Protein AF-A9HXR4-F1 (afdb_monomer)

Sequence (46 aa):
MKKRFTEEQIIGVLKEAEAGAKAAELCRKHGISEATYYTGRRSTAA

Foldseek 3Di:
DPPDDDLVLLVVLLVVVVVPDDSVVSCVVSVHDVVSNVVSVVVVPD

Organism: Bordetella petrii (strain ATCC BAA-461 / DSM 12804 / CCUG 43448 / CIP 107267 / Se-1111R) (NCBI:txid340100)

Secondary structure (DSSP, 8-state):
---PPPHHHHHHHHHHHHTT--HHHHHHHHT--HHHHHHHHHHTT-

Nearest PDB structures (foldseek):
  8b4h-assembly1_A  TM=6.757E-01  e=9.958E-01  Geobacillus stearothermophilus
  3tgn-assembly1_A  TM=5.682E-01  e=8.732E-01  Streptococcus pneumoniae D39
  3tgn-assembly1_B  TM=5.613E-01  e=1.477E+00  Streptococcus pneumoniae D39
  5yi2-assembly2_E  TM=5.516E-01  e=1.578E+00  Lactococcus lactis subsp. lactis Il1403
  5yhx-assembly1_B  TM=5.591E-01  e=3.960E+00  Lactococcus lactis subsp. lactis Il1403

Mean predicted aligned error: 5.72 Å

Structure (mmCIF, N/CA/C/O backbone):
data_AF-A9HXR4-F1
#
_entry.id   AF-A9HXR4-F1
#
loop_
_atom_site.group_PDB
_atom_site.id
_atom_site.type_symbol
_atom_site.label_atom_id
_atom_site.label_alt_id
_atom_site.label_comp_id
_atom_site.label_asym_id
_atom_site.label_entity_id
_atom_site.label_seq_id
_atom_site.pdbx_PDB_ins_code
_atom_site.Cartn_x
_atom_site.Cartn_y
_atom_site.Cartn_z
_atom_site.occupancy
_atom_site.B_iso_or_equiv
_atom_site.auth_seq_id
_atom_site.auth_comp_id
_atom_site.auth_asym_id
_atom_site.auth_atom_id
_atom_site.pdbx_PDB_model_num
ATOM 1 N N . MET A 1 1 ? -14.235 15.384 3.757 1.00 41.56 1 MET A N 1
ATOM 2 C CA . MET A 1 1 ? -12.987 14.844 4.347 1.00 41.56 1 MET A CA 1
ATOM 3 C C . MET A 1 1 ? -12.172 14.122 3.278 1.00 41.56 1 MET A C 1
ATOM 5 O O . MET A 1 1 ? -12.703 13.205 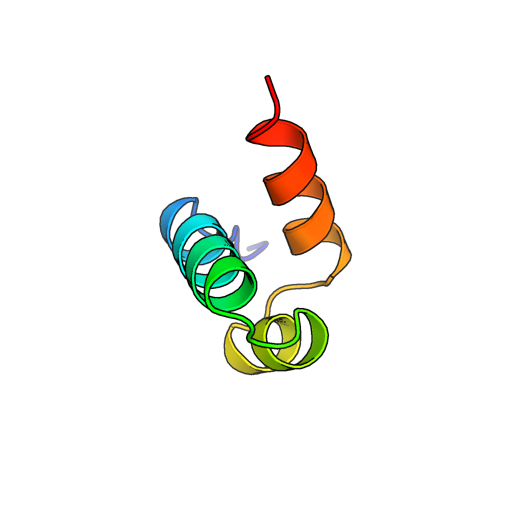2.666 1.00 41.56 1 MET A O 1
ATOM 9 N N . LYS A 1 2 ? -10.899 14.483 3.054 1.00 52.66 2 LYS A N 1
ATOM 10 C CA . LYS A 1 2 ? -9.958 13.586 2.354 1.00 52.66 2 LYS A CA 1
ATOM 11 C C . LYS A 1 2 ? -9.741 12.376 3.268 1.00 52.66 2 LYS A C 1
ATOM 13 O O . LYS A 1 2 ? -9.210 12.560 4.360 1.00 52.66 2 LYS A O 1
ATOM 18 N N . LYS A 1 3 ? -10.188 11.178 2.870 1.00 59.38 3 LYS A N 1
ATOM 19 C CA 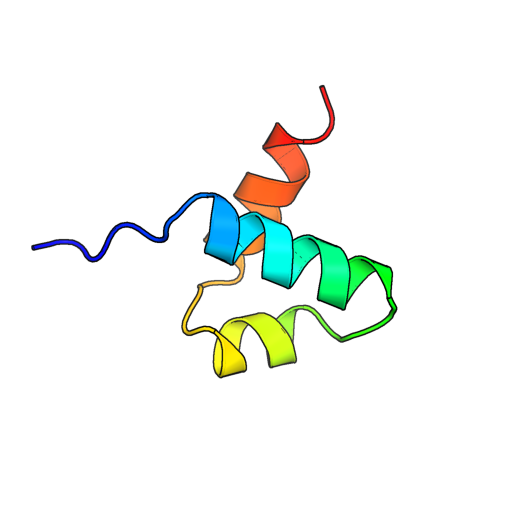. LYS A 1 3 ? -9.800 9.926 3.541 1.00 59.38 3 LYS A CA 1
ATOM 20 C C . LYS A 1 3 ? -8.273 9.854 3.475 1.00 59.38 3 LYS A C 1
ATOM 22 O O . LYS A 1 3 ? -7.718 9.643 2.402 1.00 59.38 3 LYS A O 1
ATOM 27 N N . ARG A 1 4 ? -7.593 10.153 4.583 1.00 68.88 4 ARG A N 1
ATOM 28 C CA . ARG A 1 4 ? -6.153 9.921 4.695 1.00 68.88 4 ARG A CA 1
ATOM 29 C C . ARG A 1 4 ? -5.994 8.424 4.924 1.00 68.88 4 ARG A C 1
ATOM 31 O O . ARG A 1 4 ? -6.598 7.895 5.852 1.00 68.88 4 ARG A O 1
ATOM 38 N N . PHE A 1 5 ? -5.255 7.756 4.049 1.00 72.81 5 PHE A N 1
ATOM 39 C CA . PHE A 1 5 ? -4.845 6.377 4.289 1.00 72.81 5 PHE A CA 1
ATOM 40 C C . PHE A 1 5 ? -3.970 6.348 5.539 1.00 72.81 5 PHE A C 1
ATOM 42 O O . PHE A 1 5 ? -3.150 7.251 5.732 1.00 72.81 5 PHE A O 1
ATOM 49 N N . THR A 1 6 ? -4.187 5.365 6.408 1.00 80.12 6 THR A N 1
ATOM 50 C CA . THR A 1 6 ? -3.351 5.196 7.597 1.00 80.12 6 THR A CA 1
ATOM 51 C C . THR A 1 6 ? -2.012 4.588 7.199 1.00 80.12 6 THR A C 1
ATOM 53 O O . THR A 1 6 ? -1.912 3.862 6.208 1.00 80.12 6 THR A O 1
ATOM 56 N N . GLU A 1 7 ? -0.970 4.880 7.970 1.00 76.56 7 GLU A N 1
ATOM 57 C CA . GLU A 1 7 ? 0.365 4.325 7.738 1.00 76.56 7 GLU A CA 1
ATOM 58 C C . GLU A 1 7 ? 0.353 2.788 7.788 1.00 76.56 7 GLU A C 1
ATOM 60 O O . GLU A 1 7 ? 0.937 2.141 6.926 1.00 76.56 7 GLU A O 1
ATOM 65 N N . GLU A 1 8 ? -0.439 2.196 8.688 1.00 82.06 8 GLU A N 1
ATOM 66 C CA . GLU A 1 8 ? -0.679 0.747 8.745 1.00 82.06 8 GLU A CA 1
ATOM 67 C C . GLU A 1 8 ? -1.255 0.170 7.446 1.00 82.06 8 GLU A C 1
ATOM 69 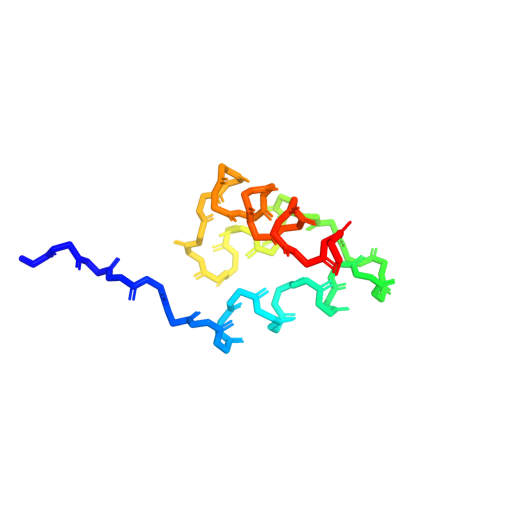O O . GLU A 1 8 ? -0.837 -0.908 7.022 1.00 82.06 8 GLU A O 1
ATOM 74 N N . GLN A 1 9 ? -2.173 0.877 6.775 1.00 83.12 9 GLN A N 1
ATOM 75 C CA . GLN A 1 9 ? -2.689 0.423 5.480 1.00 83.12 9 GLN A CA 1
ATOM 76 C C . GLN A 1 9 ? -1.605 0.444 4.399 1.00 83.12 9 GLN A C 1
ATOM 78 O O . GLN A 1 9 ? -1.552 -0.465 3.573 1.00 83.12 9 GLN A O 1
ATOM 83 N N . ILE A 1 10 ? -0.727 1.450 4.413 1.00 82.69 10 ILE A N 1
ATOM 84 C CA . ILE A 1 10 ? 0.388 1.546 3.463 1.00 82.69 10 ILE A CA 1
ATOM 85 C C . ILE A 1 10 ? 1.424 0.448 3.749 1.00 82.69 10 ILE A C 1
ATOM 87 O O . ILE A 1 10 ? 1.867 -0.223 2.819 1.00 82.69 10 ILE A O 1
ATOM 91 N N . ILE A 1 11 ? 1.760 0.201 5.019 1.00 83.75 11 ILE 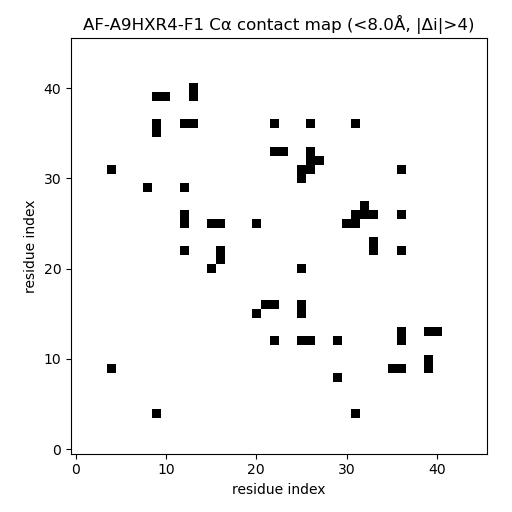A N 1
ATOM 92 C CA . ILE A 1 11 ? 2.696 -0.855 5.434 1.00 83.75 11 ILE A CA 1
ATOM 93 C C . ILE A 1 11 ? 2.156 -2.247 5.082 1.00 83.75 11 ILE A C 1
ATOM 95 O O . ILE A 1 11 ? 2.913 -3.080 4.584 1.00 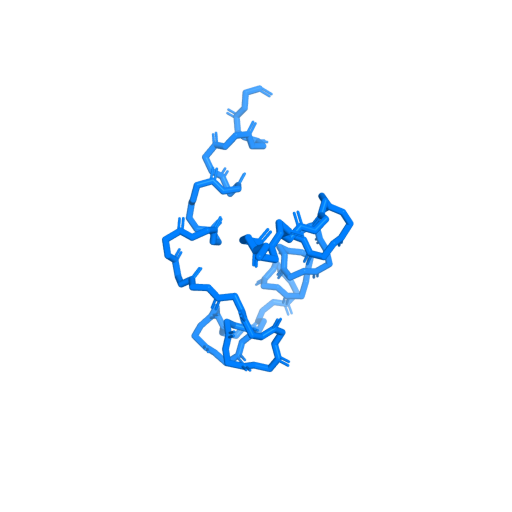83.75 11 ILE A O 1
ATOM 99 N N . GLY A 1 12 ? 0.862 -2.511 5.297 1.00 86.94 12 GLY A N 1
ATOM 100 C CA . GLY A 1 12 ? 0.238 -3.788 4.932 1.00 86.94 12 GLY A CA 1
ATOM 101 C C . GLY A 1 12 ? 0.359 -4.082 3.435 1.00 86.94 12 GLY A C 1
ATOM 102 O O . GLY A 1 12 ? 0.797 -5.160 3.041 1.00 86.94 12 GLY A O 1
ATOM 103 N N . VAL A 1 13 ? 0.092 -3.072 2.607 1.00 86.81 13 VAL A N 1
ATOM 104 C CA . VAL A 1 13 ? 0.225 -3.159 1.147 1.00 86.81 13 VAL A CA 1
ATOM 105 C C . VAL A 1 13 ? 1.683 -3.350 0.728 1.00 86.81 13 VAL A C 1
ATOM 107 O O . VAL A 1 13 ? 1.961 -4.144 -0.168 1.00 86.81 13 VAL A O 1
ATOM 110 N N . LEU A 1 14 ? 2.631 -2.640 1.347 1.00 84.81 14 LEU A N 1
ATOM 111 C CA . LEU A 1 14 ? 4.057 -2.811 1.054 1.00 84.81 14 LEU A CA 1
ATOM 112 C C . LEU A 1 14 ? 4.526 -4.233 1.388 1.00 84.81 14 LEU A C 1
ATOM 114 O O . LEU A 1 14 ? 5.200 -4.841 0.561 1.00 84.81 14 LEU A O 1
ATOM 118 N N . LYS A 1 15 ? 4.099 -4.791 2.528 1.00 87.19 15 LYS A N 1
ATOM 119 C CA . LYS A 1 15 ? 4.392 -6.178 2.920 1.00 87.19 15 LYS A CA 1
ATOM 120 C C . LYS A 1 15 ? 3.784 -7.204 1.967 1.00 87.19 15 LYS A C 1
ATOM 122 O O . LYS A 1 15 ? 4.475 -8.134 1.564 1.00 87.19 15 LYS A O 1
ATOM 127 N N . GLU A 1 16 ? 2.519 -7.039 1.577 1.00 87.62 16 GLU A N 1
ATOM 128 C CA . GLU A 1 16 ? 1.892 -7.918 0.579 1.00 87.62 16 GLU A CA 1
ATOM 129 C C . GLU A 1 16 ? 2.630 -7.839 -0.767 1.00 87.62 16 GLU A C 1
ATOM 131 O O . GLU A 1 16 ? 2.838 -8.860 -1.423 1.00 87.62 16 GLU A O 1
ATOM 136 N N . ALA A 1 17 ? 3.080 -6.646 -1.166 1.00 86.25 17 ALA A N 1
ATOM 137 C 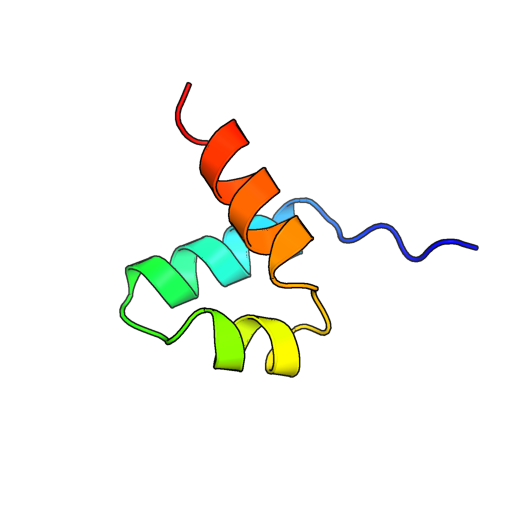CA . ALA A 1 17 ? 3.843 -6.471 -2.396 1.00 86.25 17 ALA A CA 1
ATOM 138 C C . ALA A 1 17 ? 5.243 -7.106 -2.324 1.00 86.25 17 ALA A C 1
ATOM 140 O O . ALA A 1 17 ? 5.713 -7.664 -3.313 1.00 86.25 17 ALA A O 1
ATOM 141 N N . GLU A 1 18 ? 5.903 -7.048 -1.165 1.00 83.56 18 GLU A N 1
ATOM 142 C CA . GLU A 1 18 ? 7.200 -7.693 -0.919 1.00 83.56 18 GLU A CA 1
ATOM 143 C C . GLU A 1 18 ? 7.083 -9.225 -0.905 1.00 83.56 18 GLU A C 1
ATOM 145 O O . GLU A 1 18 ? 7.967 -9.920 -1.399 1.00 83.56 18 GLU A O 1
ATOM 150 N N . ALA A 1 19 ? 5.935 -9.754 -0.467 1.00 86.62 19 ALA A N 1
ATOM 151 C CA . ALA A 1 19 ? 5.585 -11.173 -0.568 1.00 86.62 19 ALA A CA 1
ATOM 152 C C . ALA A 1 19 ? 5.281 -11.645 -2.011 1.00 86.62 19 ALA A C 1
ATOM 154 O O . ALA A 1 19 ? 4.918 -12.802 -2.220 1.00 86.62 19 ALA A O 1
ATOM 155 N N . GLY A 1 20 ? 5.426 -10.769 -3.012 1.00 84.69 20 GLY A N 1
ATOM 156 C CA . GLY A 1 20 ? 5.278 -11.095 -4.432 1.00 84.69 20 GLY A CA 1
ATOM 157 C C . GLY A 1 20 ? 3.916 -10.748 -5.035 1.00 84.69 20 GLY A C 1
ATOM 158 O O . GLY A 1 20 ? 3.677 -11.047 -6.208 1.00 84.69 20 GLY A O 1
ATOM 159 N N . ALA A 1 21 ? 3.014 -10.103 -4.287 1.00 86.25 21 ALA A N 1
ATOM 160 C CA . ALA A 1 21 ? 1.757 -9.632 -4.855 1.00 86.25 21 ALA A CA 1
ATOM 161 C C . ALA A 1 21 ? 1.970 -8.402 -5.757 1.00 86.25 21 ALA A C 1
ATOM 163 O O . ALA A 1 21 ? 2.818 -7.539 -5.523 1.00 86.25 21 ALA A O 1
ATOM 164 N N . LYS A 1 22 ? 1.166 -8.297 -6.820 1.00 86.25 22 LYS A N 1
ATOM 165 C CA . LYS A 1 22 ? 1.240 -7.168 -7.755 1.00 86.25 22 LYS A CA 1
ATOM 166 C C . LYS A 1 22 ? 0.715 -5.895 -7.094 1.00 86.25 22 LYS A C 1
ATOM 168 O O . LYS A 1 22 ? -0.440 -5.843 -6.676 1.00 86.25 22 LYS A O 1
ATOM 173 N N . ALA A 1 23 ? 1.527 -4.839 -7.107 1.00 82.25 23 ALA A N 1
ATOM 174 C CA . ALA A 1 23 ? 1.165 -3.528 -6.567 1.00 82.25 23 ALA A CA 1
ATOM 175 C C . ALA A 1 23 ? -0.174 -2.996 -7.114 1.00 82.25 23 ALA A C 1
ATOM 177 O O . ALA A 1 23 ? -0.960 -2.449 -6.350 1.00 82.25 23 ALA A O 1
ATOM 178 N N . ALA A 1 24 ? -0.472 -3.214 -8.400 1.00 83.62 24 ALA A N 1
ATOM 179 C CA . ALA A 1 24 ? -1.729 -2.791 -9.025 1.00 83.62 24 ALA A CA 1
ATOM 180 C C . ALA A 1 24 ? -2.974 -3.479 -8.426 1.00 83.62 24 ALA A C 1
ATOM 182 O O . ALA A 1 24 ? -3.994 -2.829 -8.193 1.00 83.62 24 ALA A O 1
ATOM 183 N N . GLU A 1 25 ? -2.877 -4.778 -8.128 1.00 87.69 25 GLU A N 1
ATOM 184 C CA . GLU A 1 25 ? -3.957 -5.541 -7.486 1.00 87.69 25 GLU A CA 1
ATOM 185 C C . GLU A 1 25 ? -4.164 -5.069 -6.047 1.00 87.69 25 GLU A C 1
ATOM 187 O O . GLU A 1 25 ? -5.294 -4.849 -5.616 1.00 87.69 25 GLU A O 1
ATOM 192 N N . LEU A 1 26 ? -3.072 -4.825 -5.319 1.00 86.50 26 LEU A N 1
ATOM 193 C CA . LEU A 1 26 ? -3.137 -4.307 -3.956 1.00 86.50 26 LEU A CA 1
ATOM 194 C C . LEU A 1 26 ? -3.679 -2.874 -3.907 1.00 86.50 26 LEU A C 1
ATOM 196 O O . LEU A 1 26 ? -4.491 -2.553 -3.043 1.00 86.50 26 LEU A O 1
ATOM 200 N N . CYS A 1 27 ? -3.308 -2.027 -4.867 1.00 86.38 27 CYS A N 1
ATOM 201 C CA . CYS A 1 27 ? -3.858 -0.681 -5.005 1.00 86.38 27 CYS A CA 1
ATOM 202 C C . CYS A 1 27 ? -5.387 -0.724 -5.146 1.00 86.38 27 CYS A C 1
ATOM 204 O O . CYS A 1 27 ? -6.107 -0.040 -4.417 1.00 86.38 27 CYS A O 1
ATOM 206 N N . ARG A 1 28 ? -5.905 -1.615 -6.002 1.00 86.12 28 ARG A N 1
ATOM 207 C CA . ARG A 1 28 ? -7.353 -1.817 -6.160 1.00 86.12 28 ARG A CA 1
ATOM 208 C C . ARG A 1 28 ? -8.016 -2.418 -4.923 1.00 86.12 28 ARG A C 1
ATOM 210 O O . ARG A 1 28 ? -9.045 -1.908 -4.490 1.00 86.12 28 ARG A O 1
ATOM 217 N N . LYS A 1 29 ? -7.427 -3.465 -4.343 1.00 86.19 29 LYS A N 1
ATOM 218 C CA . LYS A 1 29 ? -7.966 -4.195 -3.184 1.00 86.19 29 LYS A CA 1
ATOM 219 C C . LYS A 1 29 ? -8.042 -3.324 -1.927 1.00 86.19 29 LYS A C 1
ATOM 221 O O . LYS A 1 29 ? -9.017 -3.403 -1.188 1.00 86.19 29 LYS A O 1
ATOM 226 N N . HIS A 1 30 ? -7.046 -2.469 -1.706 1.00 83.00 30 HIS A N 1
ATOM 227 C CA . HIS A 1 30 ? -6.962 -1.600 -0.527 1.00 83.00 30 HIS A CA 1
ATOM 228 C C . HIS A 1 30 ? -7.476 -0.175 -0.796 1.00 83.00 30 HIS A C 1
ATOM 230 O O . HIS A 1 30 ? -7.479 0.663 0.105 1.00 83.00 30 HIS A O 1
ATOM 236 N N . GLY A 1 31 ? -7.937 0.108 -2.020 1.00 83.69 31 GLY A N 1
ATOM 237 C CA . GLY A 1 31 ? -8.489 1.409 -2.407 1.00 83.69 31 GLY A CA 1
ATOM 238 C C . GLY A 1 31 ? -7.464 2.544 -2.410 1.00 83.69 31 GLY A C 1
ATOM 239 O O . GLY A 1 31 ? -7.837 3.706 -2.283 1.00 83.69 31 GLY A O 1
ATOM 240 N N . ILE A 1 32 ? -6.184 2.207 -2.533 1.00 83.25 32 ILE A N 1
ATOM 241 C CA . ILE A 1 32 ? -5.042 3.123 -2.570 1.00 83.25 32 ILE A CA 1
ATOM 242 C C . ILE A 1 32 ? -4.621 3.377 -4.014 1.00 83.25 32 ILE A C 1
ATOM 244 O O . ILE A 1 32 ? -4.688 2.505 -4.874 1.00 83.25 32 ILE A O 1
ATOM 248 N N . SER A 1 33 ? -4.150 4.590 -4.282 1.00 84.25 33 SER A N 1
ATOM 249 C CA . SER A 1 33 ? -3.572 4.919 -5.582 1.00 84.25 33 SER A CA 1
ATOM 250 C C . SER A 1 33 ? -2.135 4.405 -5.670 1.00 84.25 33 SER A C 1
ATOM 252 O O . SER A 1 33 ? -1.396 4.456 -4.684 1.00 84.25 33 SER A O 1
ATOM 254 N N . GLU A 1 34 ? -1.703 4.011 -6.868 1.00 81.81 34 GLU A N 1
ATOM 255 C CA . GLU A 1 34 ? -0.306 3.656 -7.146 1.00 81.81 34 GLU A CA 1
ATOM 256 C C . GLU A 1 34 ? 0.651 4.774 -6.712 1.00 81.81 34 GLU A C 1
ATOM 258 O O . GLU A 1 34 ? 1.709 4.505 -6.150 1.00 81.81 34 GLU A O 1
ATOM 263 N N . ALA A 1 35 ? 0.243 6.041 -6.851 1.00 84.00 35 ALA A N 1
ATOM 264 C CA . ALA A 1 35 ? 1.011 7.182 -6.362 1.00 84.00 35 ALA A CA 1
ATOM 265 C C . ALA A 1 35 ? 1.277 7.110 -4.846 1.00 84.00 35 ALA A C 1
ATOM 267 O O . ALA A 1 35 ? 2.392 7.383 -4.402 1.00 84.00 35 ALA A O 1
ATOM 268 N N . THR A 1 36 ? 0.284 6.711 -4.044 1.00 82.25 36 THR A N 1
ATOM 269 C CA . THR A 1 36 ? 0.430 6.522 -2.591 1.00 82.25 36 THR A CA 1
ATOM 270 C C . THR A 1 36 ? 1.353 5.350 -2.280 1.00 82.25 36 THR A C 1
ATOM 272 O O . THR A 1 36 ? 2.221 5.476 -1.421 1.00 82.25 36 THR A O 1
ATOM 275 N N . TYR A 1 37 ? 1.220 4.248 -3.020 1.00 83.56 37 TYR A N 1
ATOM 276 C CA . TYR A 1 37 ? 2.085 3.077 -2.886 1.00 83.56 37 TYR A CA 1
ATOM 277 C C . TYR A 1 37 ? 3.561 3.410 -3.172 1.00 83.56 37 TYR A C 1
ATOM 279 O O . TYR A 1 37 ? 4.432 3.135 -2.346 1.00 83.56 37 TYR A O 1
ATOM 287 N N . TYR A 1 38 ? 3.851 4.072 -4.296 1.00 82.25 38 TYR A N 1
ATOM 288 C CA . TYR A 1 38 ? 5.219 4.461 -4.657 1.00 82.25 38 TYR A CA 1
ATOM 289 C C . TYR A 1 38 ? 5.794 5.534 -3.726 1.00 82.25 38 TYR A C 1
ATOM 291 O O . TYR A 1 38 ? 6.980 5.488 -3.399 1.00 82.25 38 TYR A O 1
ATOM 299 N N . THR A 1 39 ? 4.967 6.470 -3.252 1.00 83.31 39 THR A N 1
ATOM 300 C CA . THR A 1 39 ? 5.388 7.471 -2.257 1.00 83.31 39 THR A CA 1
ATOM 301 C C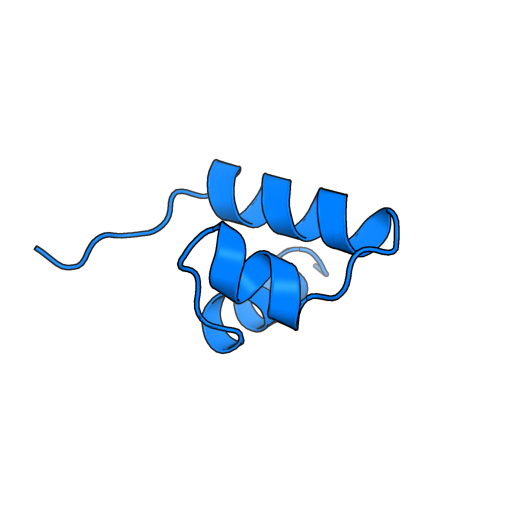 . THR A 1 39 ? 5.744 6.807 -0.925 1.00 83.31 39 THR A C 1
ATOM 303 O O . THR A 1 39 ? 6.776 7.136 -0.343 1.00 83.31 39 THR A O 1
ATOM 306 N N . GLY A 1 40 ? 4.948 5.828 -0.476 1.00 78.44 40 GLY A N 1
ATOM 307 C CA . GLY A 1 40 ? 5.235 5.031 0.720 1.00 78.44 40 GLY A CA 1
ATOM 308 C C . GLY A 1 40 ? 6.545 4.256 0.593 1.00 78.44 40 GLY A C 1
ATOM 309 O O . GLY A 1 40 ? 7.413 4.380 1.451 1.00 78.44 40 GLY A O 1
ATOM 310 N N . ARG A 1 41 ? 6.745 3.562 -0.536 1.00 75.38 41 ARG A N 1
ATOM 311 C CA . ARG A 1 41 ? 7.984 2.820 -0.821 1.00 75.38 41 ARG A CA 1
ATOM 312 C C . ARG A 1 41 ? 9.230 3.711 -0.833 1.00 75.38 41 ARG A C 1
ATOM 314 O O . ARG A 1 41 ? 10.297 3.278 -0.412 1.00 75.38 41 ARG A O 1
ATOM 321 N N . ARG A 1 42 ? 9.104 4.950 -1.320 1.00 72.62 42 ARG A N 1
ATOM 322 C CA . ARG A 1 42 ? 10.194 5.937 -1.332 1.00 72.62 42 ARG A CA 1
ATOM 323 C C . ARG A 1 42 ? 10.529 6.448 0.071 1.00 72.62 42 ARG A C 1
ATOM 325 O O . ARG A 1 42 ? 11.691 6.727 0.334 1.00 72.62 42 ARG A O 1
ATOM 332 N N . SER A 1 43 ? 9.534 6.571 0.951 1.00 67.38 43 SER A N 1
AT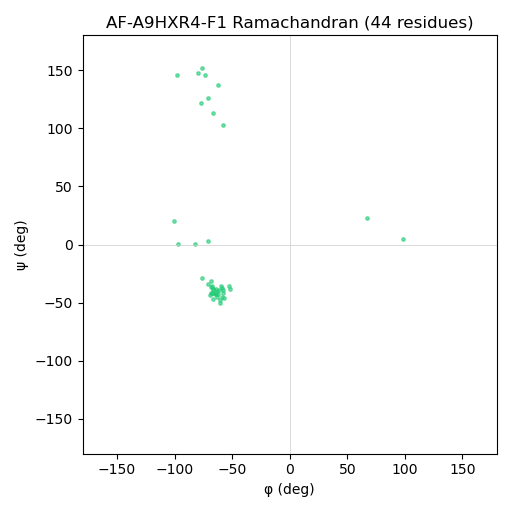OM 333 C CA . SER A 1 43 ? 9.732 7.041 2.328 1.00 67.38 43 SER A CA 1
ATOM 334 C C . SER A 1 43 ? 10.343 5.979 3.243 1.00 67.38 43 SER A C 1
ATOM 336 O O . SER A 1 43 ? 11.043 6.335 4.180 1.00 67.38 43 SER A O 1
ATOM 338 N N . THR A 1 44 ? 10.103 4.693 2.980 1.00 60.31 44 THR A N 1
ATOM 339 C CA . THR A 1 44 ? 10.698 3.573 3.733 1.00 60.31 44 THR A CA 1
ATOM 340 C C . THR A 1 44 ? 12.116 3.203 3.278 1.00 60.31 44 THR A C 1
ATOM 342 O O . THR A 1 44 ? 12.683 2.252 3.798 1.00 60.31 44 THR A O 1
ATOM 345 N N . ALA A 1 45 ? 12.680 3.908 2.290 1.00 52.12 45 ALA A N 1
ATOM 346 C CA . ALA A 1 45 ? 14.019 3.657 1.747 1.00 52.12 45 ALA A CA 1
ATOM 347 C C . ALA A 1 45 ? 15.099 4.626 2.284 1.00 52.12 45 ALA A C 1
ATOM 349 O O . ALA A 1 45 ? 16.131 4.790 1.634 1.00 52.12 45 ALA A O 1
ATOM 350 N N . ALA A 1 46 ? 14.855 5.279 3.426 1.00 43.56 46 ALA A N 1
ATOM 351 C CA . ALA A 1 46 ? 15.832 6.108 4.139 1.00 43.56 46 ALA A CA 1
ATOM 352 C C . ALA A 1 46 ? 16.340 5.394 5.395 1.00 43.56 46 ALA A C 1
ATOM 354 O O . ALA A 1 46 ? 15.498 4.775 6.085 1.00 43.56 46 ALA A O 1
#

Solvent-accessible surface area (backbone atoms only — not comparable to full-atom values): 2879 Å² total; per-residue (Å²): 131,83,85,72,82,52,69,67,60,53,50,52,48,50,51,46,35,72,74,68,45,57,60,71,59,46,20,62,76,71,73,45,52,65,68,57,54,54,51,50,58,59,65,71,72,115

pLDDT: mean 78.49, std 11.67, range [41.56, 87.69]

InterPro domains:
  IPR002514 Transposase IS3/IS911family [PF01527] (2-42)
  IPR009057 Homedomain-like superfamily [SSF46689] (1-39)
  IPR052546 Transposase_8_domain-containing_protein [PTHR33609] (2-40)

Radius of gyration: 10.0 Å; Cα contacts (8 Å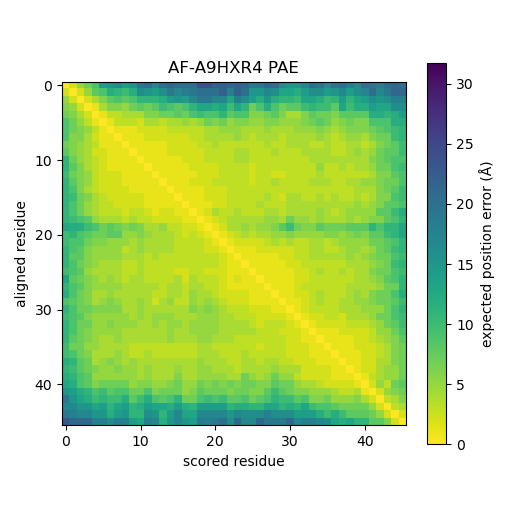, |Δi|>4): 32; chains: 1; bounding box: 29×26×18 Å